Protein AF-A0A922S110-F1 (afdb_monomer_lite)

pLDDT: mean 75.82, std 12.53, range [42.66, 92.88]

Sequence (151 aa):
MQNLLYALIGLGLLTIVVAVFGCCGAYHESRCLLGTYSICLTIMFGVEIATAALCLVFKVELHCCGINGMNDYPGLTVPLSCCIPKHRNCPDKSASYTIGCKQVINDLVKEKFLMAIILIMSVPVSKVSTNCAGYPNHDLYKWIRKKKRYK

Secondary structure (DSSP, 8-state):
-HHHHHHHHHHHHHHHHHHHHHHHHHHTT-HHHHHHHHHHHHHHHHHHHHHHHHHHHHH---S--SSSSGGGSSSS---GGGB-TT-SS--SGGGB--S-HHHHHHHHHHTTHHHHHHHHHHS-GGGTSTTTSS--SHHHHHHHHHHTT--

Structure (mmCIF, N/CA/C/O backbone):
data_AF-A0A922S110-F1
#
_entry.id   AF-A0A922S110-F1
#
loop_
_atom_site.group_PDB
_atom_site.id
_atom_site.type_symbol
_atom_site.label_atom_id
_atom_site.label_alt_id
_atom_site.label_comp_id
_atom_site.label_asym_id
_atom_site.label_entity_id
_atom_site.label_seq_id
_atom_site.pdbx_PDB_ins_code
_atom_site.Cartn_x
_atom_site.Cartn_y
_atom_site.Cartn_z
_atom_site.occupancy
_atom_site.B_iso_or_equiv
_atom_site.auth_seq_id
_atom_site.auth_comp_id
_atom_site.auth_asym_id
_atom_site.auth_atom_id
_atom_site.pdbx_PDB_model_num
ATOM 1 N N . MET A 1 1 ? -14.392 0.985 -13.960 1.00 70.44 1 MET A N 1
ATOM 2 C CA . MET A 1 1 ? -14.617 2.307 -13.330 1.00 70.44 1 MET A CA 1
ATOM 3 C C . MET A 1 1 ? -15.679 2.256 -12.231 1.00 70.44 1 MET A C 1
ATOM 5 O O . MET A 1 1 ? -15.398 2.731 -11.143 1.00 70.44 1 MET A O 1
ATOM 9 N N . GLN A 1 2 ? -16.840 1.623 -12.445 1.00 86.38 2 GLN A N 1
ATOM 10 C CA . GLN A 1 2 ? -17.910 1.523 -11.432 1.00 86.38 2 GLN A CA 1
ATOM 11 C C . GLN A 1 2 ? -17.471 0.858 -10.107 1.00 86.38 2 GLN A C 1
ATOM 13 O O . GLN A 1 2 ? -17.705 1.420 -9.045 1.00 86.38 2 GLN A O 1
ATOM 18 N N . ASN A 1 3 ? -16.737 -0.261 -10.146 1.00 84.75 3 ASN A N 1
ATOM 19 C CA . ASN A 1 3 ? -16.249 -0.936 -8.925 1.00 84.75 3 ASN A CA 1
ATOM 20 C C . ASN A 1 3 ? -15.299 -0.059 -8.088 1.00 84.75 3 ASN A C 1
ATOM 22 O O . ASN A 1 3 ? -15.301 -0.132 -6.863 1.00 84.75 3 ASN A O 1
ATOM 26 N N . LEU A 1 4 ? -14.505 0.787 -8.754 1.00 80.25 4 LEU A N 1
ATOM 27 C CA . LEU A 1 4 ? -13.606 1.732 -8.088 1.00 80.25 4 LEU A CA 1
ATOM 28 C C . LEU A 1 4 ? -14.403 2.847 -7.400 1.00 80.25 4 LEU A C 1
ATOM 30 O O . LEU A 1 4 ? -14.084 3.224 -6.280 1.00 80.25 4 LEU A O 1
ATOM 34 N N . LEU A 1 5 ? -15.474 3.323 -8.043 1.00 84.69 5 LEU A N 1
ATOM 35 C CA . LEU A 1 5 ? -16.381 4.310 -7.463 1.00 84.69 5 LEU A CA 1
ATOM 36 C C . LEU A 1 5 ? -17.054 3.772 -6.188 1.00 84.69 5 LEU A C 1
ATOM 38 O O . LEU A 1 5 ? -17.063 4.462 -5.174 1.00 84.69 5 LEU A O 1
ATOM 42 N N . TYR A 1 6 ? -17.545 2.526 -6.199 1.00 89.00 6 TYR A N 1
ATOM 43 C CA . TYR A 1 6 ? -18.132 1.898 -5.007 1.00 89.00 6 TYR A CA 1
ATOM 44 C C . TYR A 1 6 ? -17.130 1.737 -3.859 1.00 89.00 6 TYR A C 1
ATOM 46 O O . TYR A 1 6 ? -17.482 1.991 -2.710 1.00 89.00 6 TYR A O 1
ATOM 54 N N . ALA A 1 7 ? -15.881 1.368 -4.157 1.00 85.00 7 ALA A N 1
ATOM 55 C CA . ALA A 1 7 ? -14.831 1.261 -3.145 1.00 85.00 7 ALA A CA 1
ATOM 56 C C . ALA A 1 7 ? -14.516 2.619 -2.491 1.00 85.00 7 ALA A C 1
ATOM 58 O O . ALA A 1 7 ? -14.395 2.698 -1.270 1.00 85.00 7 ALA A O 1
ATOM 59 N N . LEU A 1 8 ? -14.449 3.696 -3.283 1.00 84.06 8 LEU A N 1
ATOM 60 C CA . LEU A 1 8 ? -14.216 5.056 -2.783 1.00 84.06 8 LEU A CA 1
ATOM 61 C C . LEU A 1 8 ? -15.380 5.558 -1.916 1.00 84.06 8 LEU A C 1
ATOM 63 O O . LEU A 1 8 ? -15.152 6.143 -0.858 1.00 84.06 8 LEU A O 1
ATOM 67 N N . ILE A 1 9 ? -16.623 5.286 -2.327 1.00 92.00 9 ILE A N 1
ATOM 68 C CA . ILE A 1 9 ? -17.820 5.632 -1.548 1.00 92.00 9 ILE A CA 1
ATOM 69 C C . ILE A 1 9 ? -17.852 4.843 -0.230 1.00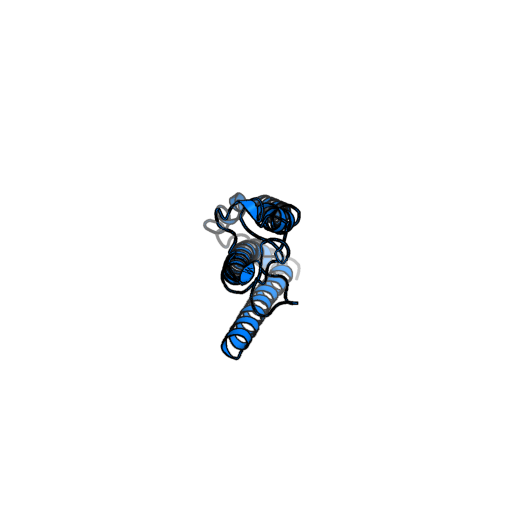 92.00 9 ILE A C 1
ATOM 71 O O . ILE A 1 9 ? -18.117 5.420 0.824 1.00 92.00 9 ILE A O 1
ATOM 75 N N . GLY A 1 10 ? -17.541 3.543 -0.266 1.00 89.06 10 GLY A N 1
ATOM 76 C CA . GLY A 1 10 ? -17.497 2.691 0.924 1.00 89.06 10 GLY A CA 1
ATOM 77 C C . GLY A 1 10 ? -16.435 3.130 1.935 1.00 89.06 10 GLY A C 1
ATOM 78 O O . GLY A 1 10 ? -16.730 3.231 3.125 1.00 89.06 10 GLY A O 1
ATOM 79 N N . LEU A 1 11 ? -15.227 3.460 1.464 1.00 88.50 11 LEU A N 1
ATOM 80 C CA . LEU A 1 11 ? -14.141 3.956 2.313 1.00 88.50 11 LEU A CA 1
ATOM 81 C C . LEU A 1 11 ? -14.506 5.299 2.968 1.00 88.50 11 LEU A C 1
ATOM 83 O O . LEU A 1 11 ? -14.284 5.479 4.163 1.00 88.50 11 LEU A O 1
ATOM 87 N N . GLY A 1 12 ? -15.125 6.214 2.214 1.00 88.62 12 GLY A N 1
ATOM 88 C CA . GLY A 1 12 ? -15.565 7.515 2.726 1.00 88.62 12 GLY A CA 1
ATOM 89 C C . GLY A 1 12 ? -16.703 7.426 3.747 1.00 88.62 12 GLY A C 1
ATOM 90 O O . GLY A 1 12 ? -16.690 8.123 4.758 1.00 88.62 12 GLY A O 1
ATOM 91 N N . LEU A 1 13 ? -17.682 6.543 3.538 1.00 91.75 13 LEU A N 1
ATOM 92 C CA . LEU A 1 13 ? -18.745 6.331 4.528 1.00 91.75 13 LEU A CA 1
ATOM 93 C C . LEU A 1 13 ? -18.189 5.744 5.828 1.00 91.75 13 LEU A C 1
ATOM 95 O O . LEU A 1 13 ? -18.580 6.169 6.913 1.00 91.75 13 LEU A O 1
ATOM 99 N N . LEU A 1 14 ? -17.240 4.815 5.728 1.00 85.75 14 LEU A N 1
ATOM 100 C CA . LEU A 1 14 ? -16.601 4.207 6.888 1.00 85.75 14 LEU A CA 1
ATOM 101 C C . LEU A 1 14 ? -15.819 5.236 7.721 1.00 85.75 14 LEU A C 1
ATOM 103 O O . LEU A 1 14 ? -15.929 5.229 8.947 1.00 85.75 14 LEU A O 1
ATOM 107 N N . THR A 1 15 ? -15.094 6.165 7.087 1.00 86.94 15 THR A N 1
ATOM 108 C CA . THR A 1 15 ? -14.374 7.231 7.809 1.00 86.94 15 THR A CA 1
ATOM 109 C C . THR A 1 15 ? -15.322 8.224 8.479 1.00 86.94 15 THR A C 1
ATOM 111 O O . THR A 1 15 ? -15.055 8.638 9.605 1.00 86.94 15 THR A O 1
ATOM 114 N N . ILE A 1 16 ? -16.464 8.546 7.859 1.00 89.94 16 ILE A N 1
ATOM 115 C CA . ILE A 1 16 ? -17.508 9.386 8.471 1.00 89.94 16 ILE A CA 1
ATOM 116 C C . ILE A 1 16 ? -18.098 8.704 9.710 1.00 89.94 16 ILE A C 1
ATOM 118 O O . ILE A 1 16 ? -18.234 9.339 10.754 1.00 89.94 16 ILE A O 1
ATOM 122 N N . VAL A 1 17 ? -18.409 7.407 9.629 1.00 86.12 17 VAL A N 1
ATOM 123 C CA . VAL A 1 17 ? -18.923 6.635 10.771 1.00 86.12 17 VAL A CA 1
ATOM 124 C C . VAL A 1 17 ? -17.916 6.653 11.924 1.00 86.12 17 VAL A C 1
ATOM 126 O O . VAL A 1 17 ? -18.275 6.997 13.050 1.00 86.12 17 VAL A O 1
ATOM 129 N N . VAL A 1 18 ? -16.640 6.370 11.643 1.00 84.50 18 VAL A N 1
ATOM 130 C CA . VAL A 1 18 ? -15.555 6.413 12.639 1.00 84.50 18 VAL A CA 1
ATOM 131 C C . VAL A 1 18 ? -15.387 7.820 13.234 1.00 84.50 18 VAL A C 1
ATOM 133 O O . VAL A 1 18 ? -15.178 7.950 14.440 1.00 84.50 18 VAL A O 1
ATOM 136 N N . ALA A 1 19 ? -15.549 8.877 12.433 1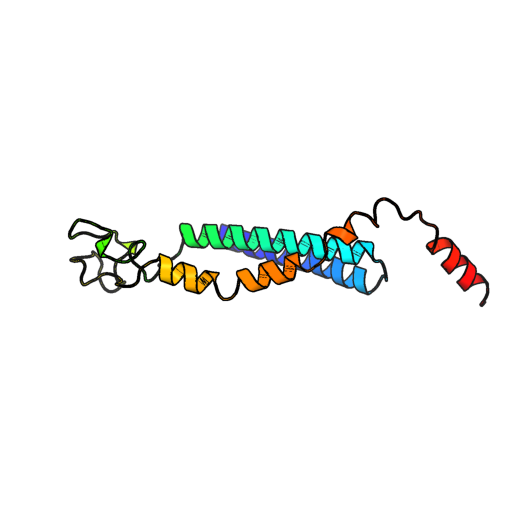.00 86.38 19 ALA A N 1
ATOM 137 C CA . ALA A 1 19 ? -15.480 10.263 12.892 1.00 86.38 19 ALA A CA 1
ATOM 138 C C . ALA A 1 19 ? -16.644 10.648 13.820 1.00 86.38 19 ALA A C 1
ATOM 140 O O . ALA A 1 19 ? -16.414 11.315 14.827 1.00 86.38 19 ALA A O 1
ATOM 141 N N . VAL A 1 20 ? -17.875 10.191 13.550 1.00 86.25 20 VAL A N 1
ATOM 142 C CA . VAL A 1 20 ? -19.029 10.417 14.443 1.00 86.25 20 VAL A CA 1
ATOM 143 C C . VAL A 1 20 ? -18.795 9.756 15.802 1.00 86.25 20 VAL A C 1
ATOM 145 O O . VAL A 1 20 ? -19.024 10.388 16.834 1.00 86.25 20 VAL A O 1
ATOM 148 N N . PHE A 1 21 ? -18.251 8.535 15.828 1.00 77.88 21 PHE A N 1
ATOM 149 C CA . PHE A 1 21 ? -17.846 7.885 17.079 1.00 77.88 21 PHE A CA 1
ATOM 150 C C . PHE A 1 21 ? -16.725 8.650 17.801 1.00 77.88 21 PHE A C 1
ATOM 152 O O . PHE A 1 21 ? -16.750 8.745 19.029 1.00 77.88 21 PHE A O 1
ATOM 159 N N . GLY A 1 22 ? -15.799 9.261 17.058 1.00 82.62 22 GLY A N 1
ATOM 160 C CA . GLY A 1 22 ? -14.787 10.172 17.599 1.00 82.62 22 GLY A CA 1
ATOM 161 C C . GLY A 1 22 ? -15.388 11.434 18.234 1.00 82.62 22 GLY A C 1
ATOM 162 O O . GLY A 1 22 ? -15.063 11.760 19.375 1.00 82.62 22 GLY A O 1
ATOM 163 N N . CYS A 1 23 ? -16.313 12.118 17.548 1.00 81.38 23 CYS A N 1
ATOM 164 C CA . CYS A 1 23 ? -16.990 13.316 18.060 1.00 81.38 23 CYS A CA 1
ATOM 165 C C . CYS A 1 23 ? -17.861 13.013 19.286 1.00 81.38 23 CYS A C 1
ATOM 167 O O . CYS A 1 23 ? -17.794 13.733 20.283 1.00 81.38 23 CYS A O 1
ATOM 169 N N . CYS A 1 24 ? -18.636 11.925 19.258 1.00 78.44 24 CYS A N 1
ATOM 170 C CA . CYS A 1 24 ? -19.407 11.477 20.416 1.00 78.44 24 CYS A CA 1
ATOM 171 C C . CYS A 1 24 ? -18.498 11.064 21.586 1.00 78.44 24 CYS A C 1
ATOM 173 O O . CYS A 1 24 ? -18.846 11.322 22.735 1.00 78.44 24 CYS A O 1
ATOM 175 N N . GLY A 1 25 ? -17.324 10.482 21.313 1.00 72.69 25 GLY A N 1
ATOM 176 C CA . GLY A 1 25 ? -16.322 10.124 22.323 1.00 72.69 25 GLY A CA 1
ATOM 177 C C . GLY A 1 25 ? -15.566 11.302 22.934 1.00 72.69 25 GLY A C 1
ATOM 178 O O . GLY A 1 25 ? -15.123 11.202 24.074 1.00 72.69 25 GLY A O 1
ATOM 179 N N . ALA A 1 26 ? -15.453 12.425 22.222 1.00 74.75 26 ALA A N 1
ATOM 180 C CA . ALA A 1 26 ? -14.943 13.677 22.779 1.00 74.75 26 ALA A CA 1
ATOM 181 C C . ALA A 1 26 ? -16.014 14.414 23.599 1.00 74.75 26 ALA A C 1
ATOM 183 O O . ALA A 1 26 ? -15.710 14.978 24.647 1.00 74.75 26 ALA A O 1
ATOM 184 N N . TYR A 1 27 ? -17.270 14.385 23.138 1.00 79.06 27 TYR A N 1
ATOM 185 C CA . TYR A 1 27 ? -18.398 14.999 23.842 1.00 79.06 27 TYR A CA 1
ATOM 186 C C . TYR A 1 27 ? -18.762 14.250 25.132 1.00 79.06 27 TYR A C 1
ATOM 188 O O . TYR A 1 27 ? -19.097 14.859 26.146 1.00 79.06 27 TYR A O 1
ATOM 196 N N . HIS A 1 28 ? -18.683 12.920 25.109 1.00 73.50 28 HIS A N 1
ATOM 197 C CA . HIS A 1 28 ? -18.901 12.071 26.268 1.00 73.50 28 HIS A CA 1
ATOM 198 C C . HIS A 1 28 ? -17.540 11.632 26.802 1.00 73.50 28 HIS A C 1
ATOM 200 O O . HIS A 1 28 ? -16.950 10.731 26.215 1.00 73.50 28 HIS A O 1
ATOM 206 N N . GLU A 1 29 ? -17.062 12.260 27.886 1.00 76.81 29 GLU A N 1
ATOM 207 C CA . GLU A 1 29 ? -15.748 12.102 28.551 1.00 76.81 29 GLU A CA 1
ATOM 208 C C . GLU A 1 29 ? -15.443 10.648 28.993 1.00 76.81 29 GLU A C 1
ATOM 210 O O . GLU A 1 29 ? -15.282 10.309 30.165 1.00 76.81 29 GLU A O 1
ATOM 215 N N . SER A 1 30 ? -15.398 9.737 28.027 1.00 66.00 30 SER A N 1
ATOM 216 C CA . SER A 1 30 ? -15.377 8.294 28.194 1.00 66.00 30 SER A CA 1
ATOM 217 C C . SER A 1 30 ? -14.095 7.752 27.590 1.00 66.00 30 SER A C 1
ATOM 219 O O . SER A 1 30 ? -13.908 7.653 26.378 1.00 66.00 30 SER A O 1
ATOM 221 N N . ARG A 1 31 ? -13.177 7.382 28.483 1.00 65.50 31 ARG A N 1
ATOM 222 C CA . ARG A 1 31 ? -11.815 6.968 28.126 1.00 65.50 31 ARG A CA 1
ATOM 223 C C . ARG A 1 31 ? -11.772 5.726 27.220 1.00 65.50 31 ARG A C 1
ATOM 225 O O . ARG A 1 31 ? -10.852 5.600 26.421 1.00 65.50 31 ARG A O 1
ATOM 232 N N . CYS A 1 32 ? -12.768 4.837 27.298 1.00 65.12 32 CYS A N 1
ATOM 233 C CA . CYS A 1 32 ? -12.850 3.639 26.449 1.00 65.12 32 CYS A CA 1
ATOM 234 C C . CYS A 1 32 ? -13.367 3.926 25.023 1.00 65.12 32 CYS A C 1
ATOM 236 O O . CYS A 1 32 ? -12.960 3.239 24.085 1.00 65.12 32 CYS A O 1
ATOM 238 N N . LEU A 1 33 ? -14.211 4.948 24.822 1.00 66.56 33 LEU A N 1
ATOM 239 C CA . LEU A 1 33 ? -14.722 5.302 23.488 1.00 66.56 33 LEU A CA 1
ATOM 240 C C . LEU A 1 33 ? -13.634 5.998 22.651 1.00 66.56 33 LEU A C 1
ATOM 242 O O . LEU A 1 33 ? -13.471 5.716 21.468 1.00 66.56 33 LEU A O 1
ATOM 246 N N . LEU A 1 34 ? -12.790 6.805 23.302 1.00 71.69 34 LEU A N 1
ATOM 247 C CA . LEU A 1 34 ? -11.594 7.385 22.685 1.00 71.69 34 LEU A CA 1
ATOM 248 C C . LEU A 1 34 ? -10.504 6.328 22.403 1.00 71.69 34 LEU A C 1
ATOM 250 O O . LEU A 1 34 ? -9.786 6.410 21.408 1.00 71.69 34 LEU A O 1
ATOM 254 N N . GLY A 1 35 ? -10.406 5.302 23.258 1.00 73.56 35 GLY A N 1
ATOM 255 C CA . GLY A 1 35 ? -9.484 4.179 23.075 1.00 73.56 35 GLY A CA 1
ATOM 256 C C . GLY A 1 35 ? -9.841 3.286 21.882 1.00 73.56 35 GLY A C 1
ATOM 257 O O . GLY A 1 35 ? -8.972 2.952 21.080 1.00 73.56 35 GLY A O 1
ATOM 258 N N . THR A 1 36 ? -11.122 2.942 21.723 1.00 73.81 36 THR A N 1
ATOM 259 C CA . THR A 1 36 ? -11.605 2.168 20.563 1.00 73.81 36 THR A CA 1
ATOM 260 C C . THR A 1 36 ? -11.467 2.947 19.252 1.00 73.81 36 THR A C 1
ATOM 262 O O . THR A 1 36 ? -11.045 2.364 18.257 1.00 73.81 36 THR A O 1
ATOM 265 N N . TYR A 1 37 ? -11.693 4.267 19.258 1.00 78.38 37 TYR A N 1
ATOM 266 C CA . TYR A 1 37 ? -11.420 5.147 18.113 1.00 78.38 37 TYR A CA 1
ATOM 267 C C . TYR A 1 37 ? -9.960 5.053 17.637 1.00 78.38 37 TYR A C 1
ATOM 269 O O . TYR A 1 37 ? -9.707 4.848 16.451 1.00 78.38 37 TYR A O 1
ATOM 277 N N . SER A 1 38 ? -8.997 5.106 18.565 1.00 77.31 38 SER A N 1
ATOM 278 C CA . SER A 1 38 ? -7.573 4.976 18.232 1.00 77.31 38 SER A CA 1
ATOM 279 C C . SER A 1 38 ? -7.223 3.622 17.604 1.00 77.31 38 SER A C 1
ATOM 281 O O . SER A 1 38 ? -6.363 3.572 16.731 1.00 77.31 38 SER A O 1
ATOM 283 N N . ILE A 1 39 ? -7.871 2.531 18.027 1.00 76.75 39 ILE A N 1
ATOM 284 C CA . ILE A 1 39 ? -7.641 1.187 17.470 1.00 76.75 39 ILE A CA 1
ATOM 285 C C . ILE A 1 39 ? -8.239 1.072 16.064 1.00 76.75 39 ILE A C 1
ATOM 287 O O . ILE A 1 39 ? -7.583 0.563 15.154 1.00 76.75 39 ILE A O 1
ATOM 291 N N . CYS A 1 40 ? -9.462 1.570 15.866 1.00 77.69 40 CYS A N 1
ATOM 292 C CA . CYS A 1 40 ? -10.127 1.561 14.564 1.00 77.69 40 CYS A CA 1
ATOM 293 C C . CYS A 1 40 ? -9.318 2.325 13.505 1.00 77.69 40 CYS A C 1
ATOM 295 O O . CYS A 1 40 ? -9.195 1.850 12.379 1.00 77.69 40 CYS A O 1
ATOM 297 N N . LEU A 1 41 ? -8.709 3.460 13.866 1.00 78.69 41 LEU A N 1
ATOM 298 C CA . LEU A 1 41 ? -7.847 4.224 12.958 1.00 78.69 41 LEU A CA 1
ATOM 299 C C . LEU A 1 41 ? -6.599 3.446 12.519 1.00 78.69 41 LEU A C 1
ATOM 301 O O . LEU A 1 41 ? -6.239 3.482 11.344 1.00 78.69 41 LEU A O 1
ATOM 305 N N . THR A 1 42 ? -5.970 2.696 13.425 1.00 78.31 42 THR A N 1
ATOM 306 C CA . THR A 1 42 ? -4.821 1.841 13.085 1.00 78.31 42 THR A CA 1
ATOM 307 C C . THR A 1 42 ? -5.203 0.747 12.088 1.00 78.31 42 THR A C 1
ATOM 309 O O . THR A 1 42 ? -4.457 0.472 11.149 1.00 78.31 42 THR A O 1
ATOM 312 N N . ILE A 1 43 ? -6.383 0.142 12.255 1.00 81.12 43 ILE A N 1
ATOM 313 C CA . ILE A 1 43 ? -6.899 -0.882 11.335 1.00 81.12 43 ILE A CA 1
ATOM 314 C C . ILE A 1 43 ? -7.194 -0.268 9.959 1.00 81.12 43 ILE A C 1
ATOM 316 O O . ILE A 1 43 ? -6.811 -0.840 8.939 1.00 81.12 43 ILE A O 1
ATOM 320 N N . MET A 1 44 ? -7.810 0.918 9.924 1.00 83.81 44 MET A N 1
ATOM 321 C CA . MET A 1 44 ? -8.092 1.651 8.684 1.00 83.81 44 MET A CA 1
ATOM 322 C C . MET A 1 44 ? -6.818 1.985 7.903 1.00 83.81 44 MET A C 1
ATOM 324 O O . MET A 1 44 ? -6.757 1.732 6.702 1.00 83.81 44 MET A O 1
ATOM 328 N N . PHE A 1 45 ? -5.770 2.455 8.582 1.00 82.19 45 PHE A N 1
ATOM 329 C CA . PHE A 1 45 ? -4.478 2.733 7.953 1.00 82.19 45 PHE A CA 1
ATOM 330 C C . PHE A 1 45 ? -3.840 1.471 7.346 1.00 82.19 45 PHE A C 1
ATOM 332 O O . PHE A 1 45 ? -3.261 1.513 6.262 1.00 82.19 45 PHE A O 1
ATOM 339 N N . GLY A 1 46 ? -4.001 0.313 7.997 1.00 83.25 46 GLY A N 1
ATOM 340 C CA . GLY A 1 46 ? -3.566 -0.972 7.445 1.00 83.25 46 GLY A CA 1
ATOM 341 C C . GLY A 1 46 ? -4.303 -1.353 6.154 1.00 83.25 46 GLY A C 1
ATOM 342 O O . GLY A 1 46 ? -3.675 -1.798 5.191 1.00 83.25 46 GLY A O 1
ATOM 343 N N . VAL A 1 47 ? -5.621 -1.133 6.105 1.00 85.56 47 VAL A N 1
ATOM 344 C CA . VAL A 1 47 ? -6.443 -1.372 4.904 1.00 85.56 47 VAL A CA 1
ATOM 345 C C . VAL A 1 47 ? -6.053 -0.422 3.767 1.00 85.56 47 VAL A C 1
ATOM 347 O O . VAL A 1 47 ? -5.966 -0.850 2.612 1.00 85.56 47 VAL A O 1
ATOM 350 N N . GLU A 1 48 ? -5.758 0.842 4.074 1.00 82.50 48 GLU A N 1
ATOM 351 C CA . GLU A 1 48 ? -5.258 1.817 3.098 1.00 82.50 48 GLU A CA 1
ATOM 352 C C . GLU A 1 48 ? -3.898 1.405 2.524 1.00 82.50 48 GLU A C 1
ATOM 354 O O . GLU A 1 48 ? -3.732 1.416 1.304 1.00 82.50 48 GLU A O 1
ATOM 359 N N . ILE A 1 49 ? -2.953 0.955 3.362 1.00 83.94 49 ILE A N 1
ATOM 360 C CA . ILE A 1 49 ? -1.645 0.456 2.905 1.00 83.94 49 ILE A CA 1
ATOM 361 C C . ILE A 1 49 ? -1.810 -0.772 2.008 1.00 83.94 49 ILE A C 1
ATOM 363 O O . ILE A 1 49 ? -1.186 -0.840 0.950 1.00 83.94 49 ILE A O 1
ATOM 367 N N . ALA A 1 50 ? -2.652 -1.733 2.394 1.00 85.56 50 ALA A N 1
ATOM 368 C CA . ALA A 1 50 ? -2.891 -2.931 1.591 1.00 85.56 50 ALA A CA 1
ATOM 369 C C . ALA A 1 50 ? -3.499 -2.581 0.224 1.00 85.56 50 ALA A C 1
ATOM 371 O O . ALA A 1 50 ? -3.065 -3.097 -0.808 1.00 85.56 50 ALA A O 1
ATOM 372 N N . THR A 1 51 ? -4.459 -1.654 0.205 1.00 84.56 51 THR A N 1
ATOM 373 C CA . THR A 1 51 ? -5.093 -1.166 -1.027 1.00 84.56 51 THR A CA 1
ATOM 374 C C . THR A 1 51 ? -4.096 -0.406 -1.902 1.00 84.56 51 THR A C 1
ATOM 376 O O . THR A 1 51 ? -4.062 -0.615 -3.115 1.00 84.56 51 THR A O 1
ATOM 379 N N . ALA A 1 52 ? -3.248 0.436 -1.307 1.00 83.12 52 ALA A N 1
ATOM 380 C CA . ALA A 1 52 ? -2.206 1.178 -2.008 1.00 83.12 52 ALA A CA 1
ATOM 381 C C . ALA A 1 52 ? -1.132 0.248 -2.590 1.00 83.12 52 ALA A C 1
ATOM 383 O O . ALA A 1 52 ? -0.767 0.404 -3.751 1.00 83.12 52 ALA A O 1
ATOM 384 N N . ALA A 1 53 ? -0.676 -0.754 -1.833 1.00 83.50 53 ALA A N 1
ATOM 385 C CA . ALA A 1 53 ? 0.281 -1.753 -2.300 1.00 83.50 53 ALA A CA 1
ATOM 386 C C . ALA A 1 53 ? -0.293 -2.587 -3.453 1.00 83.50 53 ALA A C 1
ATOM 388 O O . ALA A 1 53 ? 0.372 -2.780 -4.469 1.00 83.50 53 ALA A O 1
ATOM 389 N N . LEU A 1 54 ? -1.552 -3.023 -3.341 1.00 83.06 54 LEU A N 1
ATOM 390 C CA . LEU A 1 54 ? -2.238 -3.738 -4.414 1.00 83.06 54 LEU A CA 1
ATOM 391 C C . LEU A 1 54 ? -2.390 -2.850 -5.659 1.00 83.06 54 LEU A C 1
ATOM 393 O O . LEU A 1 54 ? -2.117 -3.283 -6.774 1.00 83.06 54 LEU A O 1
ATOM 397 N N . CYS A 1 55 ? -2.762 -1.582 -5.485 1.00 80.62 55 CYS A N 1
ATOM 398 C CA . CYS A 1 55 ? -2.824 -0.624 -6.585 1.00 80.62 55 CYS A CA 1
ATOM 399 C C . CYS A 1 55 ? -1.442 -0.412 -7.228 1.00 80.62 55 CYS A C 1
ATOM 401 O O . CYS A 1 55 ? -1.335 -0.368 -8.449 1.00 80.62 55 CYS A O 1
ATOM 403 N N . LEU A 1 56 ? -0.371 -0.369 -6.434 1.00 77.69 56 LEU A N 1
ATOM 404 C CA . LEU A 1 56 ? 0.997 -0.224 -6.928 1.00 77.69 56 LEU A CA 1
ATOM 405 C C . LEU A 1 56 ? 1.436 -1.426 -7.771 1.00 77.69 56 LEU A C 1
ATOM 407 O O . LEU A 1 56 ? 2.026 -1.242 -8.830 1.00 77.69 56 LEU A O 1
ATOM 411 N N . VAL A 1 57 ? 1.095 -2.645 -7.346 1.00 77.19 57 VAL A N 1
ATOM 412 C CA . VAL A 1 57 ? 1.428 -3.879 -8.078 1.00 77.19 57 VAL A CA 1
ATOM 413 C C . VAL A 1 57 ? 0.626 -4.014 -9.377 1.00 77.19 57 VAL A C 1
ATOM 415 O O . VAL A 1 57 ? 1.158 -4.490 -10.375 1.00 77.19 57 VAL A O 1
ATOM 418 N N . PHE A 1 58 ? -0.647 -3.606 -9.384 1.00 72.19 58 PHE A N 1
ATOM 419 C CA . PHE A 1 58 ? -1.557 -3.867 -10.508 1.00 72.19 58 PHE A CA 1
ATOM 420 C C . PHE A 1 58 ? -1.796 -2.675 -11.451 1.00 72.19 58 PHE A C 1
ATOM 422 O O . PHE A 1 58 ? -2.356 -2.876 -12.529 1.00 72.19 58 PHE A O 1
ATOM 429 N N . LYS A 1 59 ? -1.475 -1.435 -11.054 1.00 63.84 59 LYS A N 1
ATOM 430 C CA . LYS A 1 59 ? -2.040 -0.220 -11.678 1.00 63.84 59 LYS A CA 1
ATOM 431 C C . LYS A 1 59 ? -1.092 0.972 -11.812 1.00 63.84 59 LYS A C 1
ATOM 433 O O . LYS A 1 59 ? -1.576 2.085 -12.016 1.00 63.84 59 LYS A O 1
ATOM 438 N N . VAL A 1 60 ? 0.221 0.782 -11.734 1.00 66.25 60 VAL A N 1
ATOM 439 C CA . VAL A 1 60 ? 1.149 1.913 -11.838 1.00 66.25 60 VAL A CA 1
ATOM 440 C C . VAL A 1 60 ? 2.073 1.760 -13.042 1.00 66.25 60 VAL A C 1
ATOM 442 O O . VAL A 1 60 ? 2.870 0.831 -13.128 1.00 66.25 60 VAL A O 1
ATOM 445 N N . GLU A 1 61 ? 1.974 2.730 -13.952 1.00 69.75 61 GLU A N 1
ATOM 446 C CA . GLU A 1 61 ? 3.025 3.094 -14.906 1.00 69.75 61 GLU A CA 1
ATOM 447 C C . GLU A 1 61 ? 4.180 3.707 -14.103 1.00 69.75 61 GLU A C 1
ATOM 449 O O . GLU A 1 61 ? 4.331 4.930 -14.029 1.00 69.75 61 GLU A O 1
ATOM 454 N N . LEU A 1 62 ? 4.938 2.883 -13.368 1.00 77.50 62 LEU A N 1
ATOM 455 C CA . LEU A 1 62 ? 6.094 3.410 -12.655 1.00 77.50 62 LEU A CA 1
ATOM 456 C C . LEU A 1 62 ? 7.123 3.784 -13.714 1.00 77.50 62 LEU A C 1
ATOM 458 O O . LEU A 1 62 ? 7.499 2.961 -14.541 1.00 77.50 62 LEU A O 1
ATOM 462 N N . HIS A 1 63 ? 7.615 5.018 -13.651 1.00 87.19 63 HIS A N 1
ATOM 463 C CA . HIS A 1 63 ? 8.698 5.505 -14.502 1.00 87.19 63 HIS A CA 1
ATOM 464 C C . HIS A 1 63 ? 10.051 4.908 -14.067 1.00 87.19 63 HIS A C 1
ATOM 466 O O . HIS A 1 63 ? 10.998 5.623 -13.743 1.00 87.19 63 HIS A O 1
ATOM 472 N N . CYS A 1 64 ? 10.119 3.585 -13.987 1.00 89.81 64 CYS A N 1
ATOM 473 C CA . CYS A 1 64 ? 11.282 2.817 -13.589 1.00 89.81 64 CYS A CA 1
ATOM 474 C C . CYS A 1 64 ? 11.381 1.536 -14.416 1.00 89.81 64 CYS A C 1
ATOM 476 O O . CYS A 1 64 ? 10.419 1.090 -15.038 1.00 89.81 64 CYS A O 1
ATOM 478 N N . CYS A 1 65 ? 12.566 0.939 -14.429 1.00 89.88 65 CYS A N 1
ATOM 479 C CA . CYS A 1 65 ? 12.814 -0.313 -15.118 1.00 89.88 65 CYS A CA 1
ATOM 480 C C . CYS A 1 65 ? 13.723 -1.211 -14.293 1.00 89.88 65 CYS A C 1
ATOM 482 O O . CYS A 1 65 ? 14.782 -0.773 -13.848 1.00 89.88 65 CYS A O 1
ATOM 484 N N . GLY A 1 66 ? 13.331 -2.474 -14.122 1.00 89.25 66 GLY A N 1
ATOM 485 C CA . GLY A 1 66 ? 14.095 -3.433 -13.327 1.00 89.25 66 GLY A CA 1
ATOM 486 C C . GLY A 1 66 ? 14.153 -3.068 -11.841 1.00 89.25 66 GLY A C 1
ATOM 487 O O . GLY A 1 66 ? 13.572 -2.086 -11.379 1.00 89.25 66 GLY A O 1
ATOM 488 N N . ILE A 1 67 ? 14.854 -3.883 -11.061 1.00 90.69 67 ILE A N 1
ATOM 489 C CA . ILE A 1 67 ? 15.046 -3.659 -9.626 1.00 90.69 67 ILE A CA 1
ATOM 490 C C . ILE A 1 67 ? 16.046 -2.517 -9.433 1.00 90.69 67 ILE A C 1
ATOM 492 O O . ILE A 1 67 ? 15.742 -1.532 -8.758 1.00 90.69 67 ILE A O 1
ATOM 496 N N . ASN A 1 68 ? 17.216 -2.640 -10.055 1.00 92.88 68 ASN A N 1
ATOM 497 C CA . ASN A 1 68 ? 18.311 -1.678 -9.993 1.00 92.88 68 ASN A CA 1
ATOM 498 C C . ASN A 1 68 ? 18.446 -0.860 -11.288 1.00 92.88 68 ASN A C 1
ATOM 500 O O . ASN A 1 68 ? 19.086 0.187 -11.267 1.00 92.88 68 ASN A O 1
ATOM 504 N N . GLY A 1 69 ? 17.839 -1.303 -12.394 1.00 90.62 69 GLY A N 1
ATOM 505 C CA . GLY A 1 69 ? 17.824 -0.578 -13.666 1.00 90.62 69 GLY A CA 1
ATOM 506 C C . GLY A 1 69 ? 17.542 -1.486 -14.868 1.00 90.62 69 GLY A C 1
ATOM 507 O O . GLY A 1 69 ? 17.303 -2.685 -14.731 1.00 90.62 69 GLY A O 1
ATOM 508 N N . MET A 1 70 ? 17.655 -0.932 -16.079 1.00 87.56 70 MET A N 1
ATOM 509 C CA . MET A 1 70 ? 17.429 -1.656 -17.346 1.00 87.56 70 MET A CA 1
ATOM 510 C C . MET A 1 70 ? 18.364 -2.860 -17.582 1.00 87.56 70 MET A C 1
ATOM 512 O O . MET A 1 70 ? 18.052 -3.749 -18.376 1.00 87.56 70 MET A O 1
ATOM 516 N N . ASN A 1 71 ? 19.520 -2.891 -16.913 1.00 89.69 71 ASN A N 1
ATOM 517 C CA . ASN A 1 71 ? 20.525 -3.946 -17.068 1.00 89.69 71 ASN A CA 1
ATOM 518 C C . ASN A 1 71 ? 20.133 -5.259 -16.381 1.00 89.69 71 ASN A C 1
ATOM 520 O O . ASN A 1 71 ? 20.742 -6.284 -16.669 1.00 89.69 71 ASN A O 1
ATOM 524 N N . ASP A 1 72 ? 19.098 -5.248 -15.536 1.00 91.94 72 ASP A N 1
ATOM 525 C CA . ASP A 1 72 ? 18.570 -6.464 -14.912 1.00 91.94 72 ASP A CA 1
ATOM 526 C C . ASP A 1 72 ? 17.937 -7.420 -15.948 1.00 91.94 72 ASP A C 1
ATOM 528 O O . ASP A 1 72 ? 17.792 -8.613 -15.685 1.00 91.94 72 ASP A O 1
ATOM 532 N N . TYR A 1 73 ? 17.592 -6.920 -17.144 1.00 88.44 73 TYR A N 1
ATOM 533 C CA . TYR A 1 73 ? 17.162 -7.742 -18.275 1.00 88.44 73 TYR A CA 1
ATOM 534 C C . TYR A 1 73 ? 18.373 -8.107 -19.154 1.00 88.44 73 TYR A C 1
ATOM 536 O O . TYR A 1 73 ? 18.974 -7.214 -19.759 1.00 88.44 73 TYR A O 1
ATOM 544 N N . PRO A 1 74 ? 18.740 -9.396 -19.290 1.00 85.69 74 PRO A N 1
ATOM 545 C CA . PRO A 1 74 ? 19.961 -9.804 -19.994 1.00 85.69 74 PRO A CA 1
ATOM 546 C C . PRO A 1 74 ? 19.903 -9.623 -21.524 1.00 85.69 74 PRO A C 1
ATOM 548 O O . PRO A 1 74 ? 20.946 -9.555 -22.165 1.00 85.69 74 PRO A O 1
ATOM 551 N N . GLY A 1 75 ? 18.709 -9.523 -22.123 1.00 84.69 75 GLY A N 1
ATOM 552 C CA . GLY A 1 75 ? 18.518 -9.313 -23.569 1.00 84.69 75 GLY A CA 1
ATOM 553 C C . GLY A 1 75 ? 18.419 -7.838 -23.971 1.00 84.69 75 GLY A C 1
ATOM 554 O O . GLY A 1 75 ? 18.414 -6.975 -23.104 1.00 84.69 75 GLY A O 1
ATOM 555 N N . LEU A 1 76 ? 18.302 -7.537 -25.273 1.00 79.25 76 LEU A N 1
ATOM 556 C CA . LEU A 1 76 ? 18.040 -6.171 -25.780 1.00 79.25 76 LEU A CA 1
ATOM 557 C C . LEU A 1 76 ? 16.578 -5.728 -25.584 1.00 79.25 76 LEU A C 1
ATOM 559 O O . LEU A 1 76 ? 16.286 -4.535 -25.602 1.00 79.25 76 LEU A O 1
ATOM 563 N N . THR A 1 77 ? 15.671 -6.681 -25.374 1.00 81.44 77 THR A N 1
ATOM 564 C CA . THR A 1 77 ? 14.232 -6.449 -25.234 1.00 81.44 77 THR A CA 1
ATOM 565 C C . THR A 1 77 ? 13.827 -6.353 -23.765 1.00 81.44 77 THR A C 1
ATOM 567 O O . THR A 1 77 ? 14.101 -7.264 -22.982 1.00 81.44 77 THR A O 1
ATOM 570 N N . VAL A 1 78 ? 13.126 -5.280 -23.408 1.00 85.75 78 VAL A N 1
ATOM 571 C CA . VAL A 1 78 ? 12.553 -5.032 -22.075 1.00 85.75 78 VAL A CA 1
ATOM 572 C C . VAL A 1 78 ? 11.018 -5.077 -22.142 1.00 85.75 78 VAL A C 1
ATOM 574 O O . VAL A 1 78 ? 10.456 -4.846 -23.216 1.00 85.75 78 VAL A O 1
ATOM 577 N N . PRO A 1 79 ? 10.308 -5.390 -21.041 1.00 85.62 79 PRO A N 1
ATOM 578 C CA . PRO A 1 79 ? 8.843 -5.390 -21.034 1.00 85.62 79 PRO A CA 1
ATOM 579 C C . PRO A 1 79 ? 8.269 -3.997 -21.337 1.00 85.62 79 PRO A C 1
ATOM 581 O O . PRO A 1 79 ? 8.889 -2.985 -21.014 1.00 85.62 79 PRO A O 1
ATOM 584 N N . LEU A 1 80 ? 7.059 -3.930 -21.910 1.00 83.81 80 LEU A N 1
ATOM 585 C CA . LEU A 1 80 ? 6.424 -2.656 -22.295 1.00 83.81 80 LEU A CA 1
ATOM 586 C C . LEU A 1 80 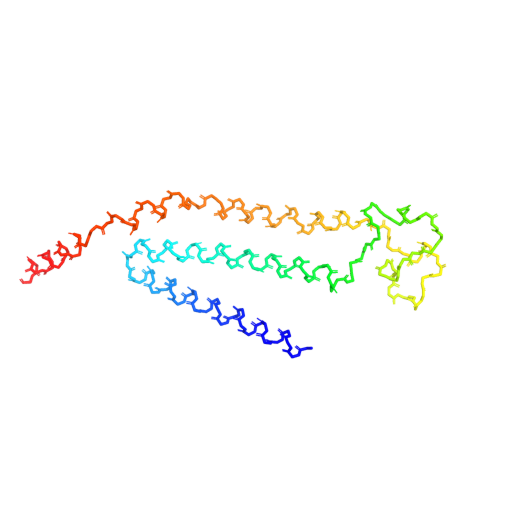? 6.265 -1.672 -21.124 1.00 83.81 80 LEU A C 1
ATOM 588 O O . LEU A 1 80 ? 6.360 -0.472 -21.344 1.00 83.81 80 LEU A O 1
ATOM 592 N N . SER A 1 81 ? 6.097 -2.159 -19.892 1.00 81.88 81 SER A N 1
ATOM 593 C CA . SER A 1 81 ? 6.013 -1.324 -18.683 1.00 81.88 81 SER A CA 1
ATOM 594 C C . SER A 1 81 ? 7.312 -0.576 -18.345 1.00 81.88 81 SER A C 1
ATOM 596 O O . SER A 1 81 ? 7.305 0.330 -17.526 1.00 81.88 81 SER A O 1
ATOM 598 N N . CYS A 1 82 ? 8.438 -0.960 -18.952 1.00 87.62 82 CYS A N 1
ATOM 599 C CA . CYS A 1 82 ? 9.728 -0.278 -18.837 1.00 87.62 82 CYS A CA 1
ATOM 600 C C . CYS A 1 82 ? 9.925 0.766 -19.962 1.00 87.62 82 CYS A C 1
ATOM 602 O O . CYS A 1 82 ? 10.912 1.508 -19.963 1.00 87.62 82 CYS A O 1
ATOM 604 N N . CYS A 1 83 ? 8.990 0.844 -20.915 1.00 88.44 83 CYS A N 1
ATOM 605 C CA . CYS A 1 83 ? 9.078 1.708 -22.082 1.00 88.44 83 CYS A CA 1
ATOM 606 C C . CYS A 1 83 ? 8.556 3.119 -21.816 1.00 88.44 83 CYS A C 1
ATOM 608 O O . CYS A 1 83 ? 7.519 3.307 -21.188 1.00 88.44 83 CYS A O 1
ATOM 610 N N . ILE A 1 84 ? 9.233 4.126 -22.367 1.00 85.00 84 ILE A N 1
ATOM 611 C CA . ILE A 1 84 ? 8.766 5.512 -22.294 1.00 85.00 84 ILE A CA 1
ATOM 612 C C . ILE A 1 84 ? 7.518 5.655 -23.194 1.00 85.00 84 ILE A C 1
ATOM 614 O O . ILE A 1 84 ? 7.557 5.214 -24.347 1.00 85.00 84 ILE A O 1
ATOM 618 N N . PRO A 1 85 ? 6.440 6.344 -22.760 1.00 74.75 85 PRO A N 1
ATOM 619 C CA . PRO A 1 85 ? 5.152 6.437 -23.473 1.00 74.75 85 PRO A CA 1
ATOM 620 C C . PRO A 1 85 ? 5.200 7.093 -24.868 1.00 74.75 85 PRO A C 1
ATOM 622 O O . PRO A 1 85 ? 4.172 7.243 -25.525 1.00 74.75 85 PRO A O 1
ATOM 625 N N . LYS A 1 86 ? 6.385 7.485 -25.353 1.00 66.94 86 LYS A N 1
ATOM 626 C CA . LYS A 1 86 ? 6.606 7.991 -26.713 1.00 66.94 86 LYS A CA 1
ATOM 627 C C . LYS A 1 86 ? 6.682 6.892 -27.780 1.00 66.94 86 LYS A C 1
ATOM 629 O O . LYS A 1 86 ? 6.609 7.225 -28.961 1.00 66.94 86 LYS A O 1
ATOM 634 N N . HIS A 1 87 ? 6.795 5.615 -27.408 1.00 66.00 87 HIS A N 1
ATOM 635 C CA . HIS A 1 87 ? 6.921 4.515 -28.368 1.00 66.00 87 HIS A CA 1
ATOM 636 C C . HIS A 1 87 ? 5.860 3.424 -28.160 1.00 66.00 87 HIS A C 1
ATOM 638 O O . HIS A 1 87 ? 5.593 3.003 -27.041 1.00 66.00 87 HIS A O 1
ATOM 644 N N . ARG A 1 88 ? 5.256 2.950 -29.263 1.00 70.88 88 ARG A N 1
ATOM 645 C CA . ARG A 1 88 ? 4.227 1.886 -29.261 1.00 70.88 88 ARG A CA 1
ATOM 646 C C . ARG A 1 88 ? 4.806 0.502 -28.933 1.00 70.88 88 ARG A C 1
ATOM 648 O O . ARG A 1 88 ? 4.108 -0.335 -28.381 1.00 70.88 88 ARG A O 1
ATOM 655 N N . ASN A 1 89 ? 6.077 0.306 -29.279 1.00 77.12 89 ASN A N 1
ATOM 656 C CA . ASN A 1 89 ? 6.915 -0.849 -28.975 1.00 77.12 89 ASN A CA 1
ATOM 657 C C . ASN A 1 89 ? 8.238 -0.315 -28.432 1.00 77.12 89 ASN A C 1
ATOM 659 O O . ASN A 1 89 ? 8.656 0.756 -28.863 1.00 77.12 89 ASN A O 1
ATOM 663 N N . CYS A 1 90 ? 8.915 -1.052 -27.556 1.00 83.50 90 CYS A N 1
ATOM 664 C CA . CYS A 1 90 ? 10.255 -0.676 -27.116 1.00 83.50 90 CYS A CA 1
ATOM 665 C C . CYS A 1 90 ? 11.293 -1.203 -28.117 1.00 83.50 90 CYS A C 1
ATOM 667 O O . CYS A 1 90 ? 11.498 -2.417 -28.146 1.00 83.50 90 CYS A O 1
ATOM 669 N N . PRO A 1 91 ? 11.894 -0.346 -28.973 1.00 74.00 91 PRO A N 1
ATOM 670 C CA . PRO A 1 91 ? 12.831 -0.804 -29.996 1.00 74.00 91 PRO A CA 1
ATOM 671 C C . PRO A 1 91 ? 14.134 -1.308 -29.370 1.00 74.00 91 PRO A C 1
ATOM 673 O O . PRO A 1 91 ? 14.639 -2.342 -29.783 1.00 74.00 91 PRO A O 1
ATOM 676 N N . ASP A 1 92 ? 14.616 -0.615 -28.334 1.00 81.12 92 ASP A N 1
ATOM 677 C CA . ASP A 1 92 ? 15.901 -0.850 -27.682 1.00 81.12 92 ASP A CA 1
ATOM 678 C C . ASP A 1 92 ? 15.862 -0.366 -26.223 1.00 81.12 92 ASP A C 1
ATOM 680 O O . ASP A 1 92 ? 15.011 0.443 -25.837 1.00 81.12 92 ASP A O 1
ATOM 684 N N . LYS A 1 93 ? 16.850 -0.778 -25.418 1.00 83.69 93 LYS A N 1
ATOM 685 C CA . LYS A 1 93 ? 17.051 -0.297 -24.035 1.00 83.69 93 LYS A CA 1
ATOM 686 C C . LYS A 1 93 ? 17.226 1.223 -23.905 1.00 83.69 93 LYS A C 1
ATOM 688 O O . LYS A 1 93 ? 17.038 1.773 -22.829 1.00 83.69 93 LYS A O 1
ATOM 693 N N . SER A 1 94 ? 17.577 1.922 -24.982 1.00 81.50 94 SER A N 1
ATOM 694 C CA . SER A 1 94 ? 17.695 3.387 -25.002 1.00 81.50 94 SER A CA 1
ATOM 695 C C . SER A 1 94 ? 16.345 4.104 -24.882 1.00 81.50 94 SER A C 1
ATOM 697 O O . SER A 1 94 ? 16.300 5.248 -24.435 1.00 81.50 94 SER A O 1
ATOM 699 N N . ALA A 1 95 ? 15.242 3.436 -25.236 1.00 85.25 95 ALA A N 1
ATOM 700 C CA . ALA A 1 95 ? 13.879 3.953 -25.115 1.00 85.25 95 ALA A CA 1
ATOM 701 C C . ALA A 1 95 ? 13.208 3.574 -23.777 1.00 85.25 95 ALA A C 1
ATOM 703 O O . ALA A 1 95 ? 11.980 3.637 -23.657 1.00 85.25 95 ALA A O 1
ATOM 704 N N . SER A 1 96 ? 14.000 3.162 -22.782 1.00 88.31 96 SER A N 1
ATOM 705 C CA . SER A 1 96 ? 13.520 2.628 -21.511 1.00 88.31 96 SER A CA 1
ATOM 706 C C . SER A 1 96 ? 13.859 3.527 -20.320 1.00 88.31 96 SER A C 1
ATOM 708 O O . SER A 1 96 ? 14.777 4.347 -20.375 1.00 88.31 96 SER A O 1
ATOM 710 N N . TYR A 1 97 ? 13.141 3.365 -19.207 1.00 89.06 97 TYR A N 1
ATOM 711 C CA . TYR A 1 97 ? 13.485 4.066 -17.967 1.00 89.06 97 TYR A CA 1
ATOM 712 C C . TYR A 1 97 ? 14.850 3.596 -17.440 1.00 89.06 97 TYR A C 1
ATOM 714 O O . TYR A 1 97 ? 15.128 2.400 -17.366 1.00 89.06 97 TYR A O 1
ATOM 722 N N . THR A 1 98 ? 15.719 4.540 -17.076 1.00 88.88 98 THR A N 1
ATOM 723 C CA . THR A 1 98 ? 17.065 4.265 -16.537 1.00 88.88 98 THR A CA 1
ATOM 724 C C . THR A 1 98 ? 17.060 4.059 -15.023 1.00 88.88 98 THR A C 1
ATOM 726 O O . THR A 1 98 ? 17.960 3.422 -14.482 1.00 88.88 98 THR A O 1
ATOM 729 N N . ILE A 1 99 ? 16.043 4.592 -14.342 1.00 90.31 99 ILE A N 1
ATOM 730 C CA . ILE A 1 99 ? 15.878 4.539 -12.889 1.00 90.31 99 ILE A CA 1
ATOM 731 C C . ILE A 1 99 ? 15.376 3.146 -12.485 1.00 90.31 99 ILE A C 1
ATOM 733 O O . ILE A 1 99 ? 14.403 2.648 -13.049 1.00 90.31 99 ILE A O 1
ATOM 737 N N . GLY A 1 100 ? 16.010 2.528 -11.487 1.00 91.44 100 GLY A N 1
ATOM 738 C CA . GLY A 1 100 ? 15.558 1.259 -10.913 1.00 91.44 100 GLY A CA 1
ATOM 739 C C . GLY A 1 100 ? 14.321 1.420 -10.026 1.00 91.44 100 GLY A C 1
ATOM 740 O O . GLY A 1 100 ? 14.208 2.377 -9.255 1.00 91.44 100 GLY A O 1
ATOM 741 N N . CYS A 1 101 ? 13.398 0.459 -10.074 1.00 89.94 101 CYS A N 1
ATOM 742 C CA . CYS A 1 101 ? 12.163 0.518 -9.291 1.00 89.94 101 CYS A CA 1
ATOM 743 C C . CYS A 1 101 ? 12.411 0.455 -7.783 1.00 89.94 101 CYS A C 1
ATOM 745 O O . CYS A 1 101 ? 11.645 1.036 -7.021 1.00 89.94 101 CYS A O 1
ATOM 747 N N . LYS A 1 102 ? 13.510 -0.163 -7.332 1.00 90.81 102 LYS A N 1
ATOM 748 C CA . LYS A 1 102 ? 13.903 -0.149 -5.917 1.00 90.81 102 LYS A CA 1
ATOM 749 C C . LYS A 1 102 ? 14.117 1.273 -5.399 1.00 90.81 102 LYS A C 1
ATOM 751 O O . LYS A 1 102 ? 13.775 1.551 -4.255 1.00 90.81 102 LYS A O 1
ATOM 756 N N . GLN A 1 103 ? 14.672 2.164 -6.220 1.00 89.81 103 GLN A N 1
ATOM 757 C CA . GLN A 1 103 ? 14.898 3.554 -5.833 1.00 89.81 103 GLN A CA 1
ATOM 758 C C . GLN A 1 103 ? 13.571 4.305 -5.725 1.00 89.81 103 GLN A C 1
ATOM 760 O O . GLN A 1 103 ? 13.283 4.859 -4.672 1.00 89.81 103 GLN A O 1
ATOM 765 N N . VAL A 1 104 ? 12.711 4.201 -6.743 1.00 86.44 104 VAL A N 1
ATOM 766 C CA . VAL A 1 104 ? 11.385 4.841 -6.739 1.00 86.44 104 VAL A CA 1
ATOM 767 C C . VAL A 1 104 ? 10.518 4.334 -5.586 1.00 86.44 104 VAL A C 1
ATOM 769 O O . VAL A 1 104 ? 9.935 5.130 -4.860 1.00 86.44 104 VAL A O 1
ATOM 772 N N . ILE A 1 105 ? 10.456 3.019 -5.367 1.00 85.81 105 ILE A N 1
ATOM 773 C CA . ILE A 1 105 ? 9.677 2.430 -4.271 1.00 85.81 105 ILE A CA 1
ATOM 774 C C . ILE A 1 105 ? 10.226 2.889 -2.922 1.00 85.81 105 ILE A C 1
ATOM 776 O O . ILE A 1 105 ? 9.449 3.264 -2.050 1.00 85.81 105 ILE A O 1
ATOM 780 N N . ASN A 1 106 ? 11.548 2.905 -2.741 1.00 84.69 106 ASN A N 1
ATOM 781 C CA . ASN A 1 106 ? 12.129 3.392 -1.497 1.00 84.69 106 ASN A CA 1
ATOM 782 C C . ASN A 1 106 ? 11.842 4.878 -1.289 1.00 84.69 106 ASN A C 1
ATOM 784 O O . ASN A 1 106 ? 11.475 5.247 -0.184 1.00 84.69 106 ASN A O 1
ATOM 788 N N . ASP A 1 107 ? 11.921 5.719 -2.312 1.00 83.62 107 ASP A N 1
ATOM 789 C CA . ASP A 1 107 ? 11.619 7.147 -2.177 1.00 83.62 107 ASP A CA 1
ATOM 790 C C . ASP A 1 107 ? 10.129 7.389 -1.863 1.00 83.62 107 ASP A C 1
ATOM 792 O O . ASP A 1 107 ? 9.792 8.268 -1.069 1.00 83.62 107 ASP A O 1
ATOM 796 N N . LEU A 1 108 ? 9.233 6.548 -2.393 1.00 76.75 108 LEU A N 1
ATOM 797 C CA . LEU A 1 108 ? 7.804 6.555 -2.055 1.00 76.75 108 LEU A CA 1
ATOM 798 C C . LEU A 1 108 ? 7.528 6.052 -0.626 1.00 76.75 108 LEU A C 1
ATOM 800 O O . LEU A 1 108 ? 6.635 6.562 0.053 1.00 76.75 108 LEU A O 1
ATOM 804 N N . VAL A 1 109 ? 8.277 5.053 -0.155 1.00 78.56 109 VAL A N 1
ATOM 805 C CA . VAL A 1 109 ? 8.042 4.389 1.139 1.00 78.56 109 VAL A CA 1
ATOM 806 C C . VAL A 1 109 ? 8.732 5.114 2.305 1.00 78.56 109 VAL A C 1
ATOM 808 O O . VAL A 1 109 ? 8.175 5.199 3.402 1.00 78.56 109 VAL A O 1
ATOM 811 N N . LYS A 1 110 ? 9.939 5.646 2.102 1.00 73.75 110 LYS A N 1
ATOM 812 C CA . LYS A 1 110 ? 10.886 5.971 3.181 1.00 73.75 110 LYS A CA 1
ATOM 813 C C . LYS A 1 110 ? 10.548 7.249 3.952 1.00 73.75 110 LYS A C 1
ATOM 815 O O . LYS A 1 110 ? 10.742 7.274 5.161 1.00 73.75 110 LYS A O 1
ATOM 820 N N . GLU A 1 111 ? 9.962 8.263 3.314 1.00 64.00 111 GLU A N 1
ATOM 821 C CA . GLU A 1 111 ? 9.795 9.588 3.945 1.00 64.00 111 GLU A CA 1
ATOM 822 C C . GLU A 1 111 ? 8.402 9.864 4.540 1.00 64.00 111 GLU A C 1
ATOM 824 O O . GLU A 1 111 ? 8.190 10.894 5.187 1.00 64.00 111 GLU A O 1
ATOM 829 N N . LYS A 1 112 ? 7.420 8.975 4.331 1.00 62.25 112 LYS A N 1
ATOM 830 C CA . LYS A 1 112 ? 6.033 9.200 4.794 1.00 62.25 112 LYS A CA 1
ATOM 831 C C . LYS A 1 112 ? 5.445 8.042 5.589 1.00 62.25 112 LYS A C 1
ATOM 833 O O . LYS A 1 112 ? 4.783 8.282 6.596 1.00 62.25 112 LYS A O 1
ATOM 838 N N . PHE A 1 113 ? 5.733 6.799 5.209 1.00 75.69 113 PHE A N 1
ATOM 839 C CA . PHE A 1 113 ? 5.106 5.636 5.843 1.00 75.69 113 PHE A CA 1
ATOM 840 C C . PHE A 1 113 ? 5.799 5.205 7.139 1.00 75.69 113 PHE A C 1
ATOM 842 O O . PHE A 1 113 ? 5.120 4.901 8.115 1.00 75.69 113 PHE A O 1
ATOM 849 N N . LEU A 1 114 ? 7.134 5.242 7.192 1.00 72.50 114 L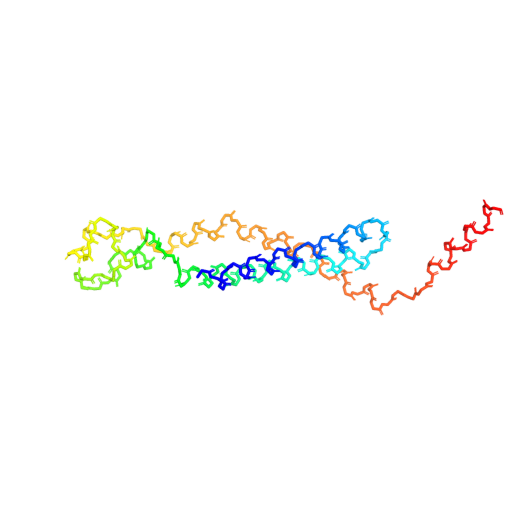EU A N 1
ATOM 850 C CA . LEU A 1 114 ? 7.897 4.864 8.391 1.00 72.50 114 LEU A CA 1
ATOM 851 C C . LEU A 1 114 ? 7.587 5.778 9.586 1.00 72.50 114 LEU A C 1
ATOM 853 O O . LEU A 1 114 ? 7.332 5.293 10.686 1.00 72.50 114 LEU A O 1
ATOM 857 N N . MET A 1 115 ? 7.514 7.091 9.351 1.00 70.12 115 MET A N 1
ATOM 858 C CA . MET A 1 115 ? 7.147 8.067 10.382 1.00 70.12 115 MET A CA 1
ATOM 859 C C . MET A 1 115 ? 5.700 7.890 10.855 1.00 70.12 115 MET A C 1
ATOM 861 O O . MET A 1 115 ? 5.441 7.954 12.054 1.00 70.12 115 MET A O 1
ATOM 865 N N . ALA A 1 116 ? 4.764 7.610 9.942 1.00 73.25 116 ALA A N 1
ATOM 866 C CA . ALA A 1 116 ? 3.369 7.351 10.294 1.00 73.25 116 ALA A CA 1
ATOM 867 C C . ALA A 1 116 ? 3.215 6.080 11.148 1.00 73.25 116 ALA A C 1
ATOM 869 O O . ALA A 1 116 ? 2.536 6.113 12.171 1.00 73.25 116 ALA A O 1
ATOM 870 N N . ILE A 1 117 ? 3.900 4.985 10.795 1.00 74.19 117 ILE A N 1
ATOM 871 C CA . ILE A 1 117 ? 3.865 3.728 11.559 1.00 74.19 117 ILE A CA 1
ATOM 872 C C . ILE A 1 117 ? 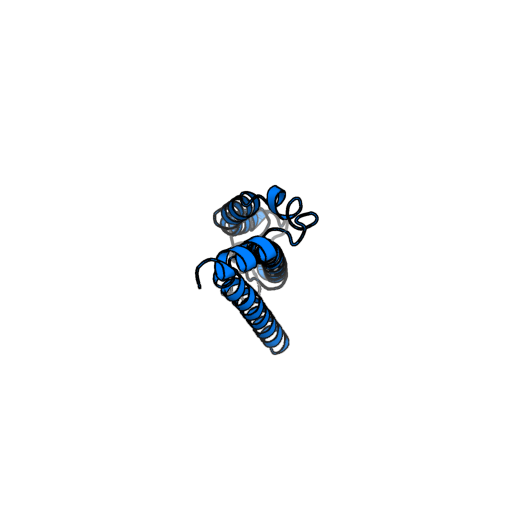4.456 3.921 12.960 1.00 74.19 117 ILE A C 1
ATOM 874 O O . ILE A 1 117 ? 3.858 3.475 13.935 1.00 74.19 117 ILE A O 1
ATOM 878 N N . ILE A 1 118 ? 5.589 4.618 13.089 1.00 75.44 118 ILE A N 1
ATOM 879 C CA . ILE A 1 118 ? 6.209 4.898 14.395 1.00 75.44 118 ILE A CA 1
ATOM 880 C C . ILE A 1 118 ? 5.277 5.746 15.272 1.00 75.44 118 ILE A C 1
ATOM 882 O O . ILE A 1 118 ? 5.109 5.440 16.451 1.00 75.44 118 ILE A O 1
ATOM 886 N N . LEU A 1 119 ? 4.618 6.765 14.707 1.00 69.38 119 LEU A N 1
ATOM 887 C CA . LEU A 1 119 ? 3.648 7.590 15.433 1.00 69.38 119 LEU A CA 1
ATOM 888 C C . LEU A 1 119 ? 2.428 6.778 15.886 1.00 69.38 119 LEU A C 1
ATOM 890 O O . LEU A 1 119 ? 2.032 6.882 17.045 1.00 69.38 119 LEU A O 1
ATOM 894 N N . ILE A 1 120 ? 1.885 5.918 15.024 1.00 73.62 120 ILE A N 1
ATOM 895 C CA . ILE A 1 120 ? 0.747 5.044 15.346 1.00 73.62 120 ILE A CA 1
ATOM 896 C C . ILE A 1 120 ? 1.122 4.016 16.430 1.00 73.62 120 ILE A C 1
ATOM 898 O O . ILE A 1 120 ? 0.347 3.791 17.356 1.00 73.62 120 ILE A O 1
ATOM 902 N N . MET A 1 121 ? 2.328 3.441 16.370 1.00 69.69 121 MET A N 1
ATOM 903 C CA . MET A 1 121 ? 2.842 2.471 17.350 1.00 69.69 121 MET A CA 1
ATOM 904 C C . MET A 1 121 ? 3.257 3.108 18.684 1.00 69.69 121 MET A C 1
ATOM 906 O O . MET A 1 121 ? 3.271 2.432 19.712 1.00 69.69 121 MET A O 1
ATOM 910 N N . SER A 1 122 ? 3.590 4.402 18.680 1.00 69.50 122 SER A N 1
ATOM 911 C CA . SER A 1 122 ? 3.884 5.164 19.898 1.00 69.50 122 SER A CA 1
ATOM 912 C C . SER A 1 122 ? 2.635 5.435 20.741 1.00 69.50 122 SER A C 1
ATOM 914 O O . SER A 1 122 ? 2.755 5.677 21.945 1.00 69.50 122 SER A O 1
ATOM 916 N N . VAL A 1 123 ? 1.435 5.346 20.145 1.00 72.62 123 VAL A N 1
ATOM 917 C CA . VAL A 1 123 ? 0.182 5.371 20.901 1.00 72.62 123 VAL A CA 1
ATOM 918 C C . VAL A 1 123 ? 0.111 4.060 21.680 1.00 72.62 123 VAL A C 1
ATOM 920 O O . VAL A 1 123 ? 0.065 2.993 21.068 1.00 72.62 123 VAL A O 1
ATOM 923 N N . PRO A 1 124 ? 0.125 4.080 23.023 1.00 58.62 124 PRO A N 1
ATOM 924 C CA . PRO A 1 124 ? 0.204 2.858 23.802 1.00 58.62 124 PRO A CA 1
ATOM 925 C C . PRO A 1 124 ? -1.113 2.079 23.693 1.00 58.62 124 PRO A C 1
ATOM 927 O O . PRO A 1 124 ? -1.989 2.194 24.552 1.00 58.62 124 PRO A O 1
ATOM 930 N N . VAL A 1 125 ? -1.220 1.206 22.685 1.00 59.22 125 VAL A N 1
ATOM 931 C CA . VAL A 1 125 ? -2.219 0.121 22.608 1.00 59.22 125 VAL A CA 1
ATOM 932 C C . VAL A 1 125 ? -2.214 -0.670 23.929 1.00 59.22 125 VAL A C 1
ATOM 934 O O . VAL A 1 125 ? -3.246 -1.115 24.430 1.00 59.22 125 VAL A O 1
ATOM 937 N N . SER A 1 126 ? -1.049 -0.722 24.578 1.00 50.62 126 SER A N 1
ATOM 938 C CA . SER A 1 126 ? -0.763 -1.369 25.857 1.00 50.62 126 SER A CA 1
ATOM 939 C C . SER A 1 126 ? -1.517 -0.801 27.071 1.00 50.62 126 SER A C 1
ATOM 941 O O . SER A 1 126 ? -1.601 -1.486 28.087 1.00 50.62 126 SER A O 1
ATOM 943 N N . LYS A 1 127 ? -2.090 0.414 27.008 1.00 50.66 127 LYS A N 1
ATOM 944 C CA . LYS A 1 127 ? -2.976 0.942 28.073 1.00 50.66 127 LYS A CA 1
ATOM 945 C C . LYS A 1 127 ? -4.470 0.844 27.745 1.00 50.66 127 LYS A C 1
ATOM 947 O O . LYS A 1 127 ? -5.290 1.150 28.614 1.00 50.66 127 LYS A O 1
ATOM 952 N N . VAL A 1 128 ? -4.827 0.426 26.528 1.00 56.66 128 VAL A N 1
ATOM 953 C CA . VAL A 1 128 ? -6.212 0.449 26.031 1.00 56.66 128 VAL A CA 1
ATOM 954 C C . VAL A 1 128 ? -6.975 -0.840 26.359 1.00 56.66 128 VAL A C 1
ATOM 956 O O . VAL A 1 128 ? -8.164 -0.784 26.659 1.00 56.66 128 VAL A O 1
ATOM 959 N N . SER A 1 129 ? -6.292 -1.992 26.401 1.00 52.72 129 SER A N 1
ATOM 960 C CA . SER A 1 129 ? -6.943 -3.285 26.673 1.00 52.72 129 SER A CA 1
ATOM 961 C C . SER A 1 129 ? -7.000 -3.656 28.158 1.00 52.72 129 SER A C 1
ATOM 963 O O . SER A 1 129 ? -7.909 -4.371 28.570 1.00 52.72 129 SER A O 1
ATOM 965 N N . THR A 1 130 ? -6.075 -3.170 28.989 1.00 53.03 130 THR A N 1
ATOM 966 C CA . THR A 1 130 ? -6.026 -3.523 30.422 1.00 53.03 130 THR A CA 1
ATOM 967 C C . THR A 1 130 ? -7.003 -2.725 31.288 1.00 53.03 130 THR A C 1
ATOM 969 O O . THR A 1 130 ? -7.309 -3.156 32.393 1.00 53.03 130 THR A O 1
ATOM 972 N N . ASN A 1 131 ? -7.562 -1.615 30.789 1.00 52.31 131 ASN A N 1
ATOM 973 C CA . ASN A 1 131 ? -8.419 -0.731 31.592 1.00 52.31 131 ASN A CA 1
ATOM 974 C C . ASN A 1 131 ? -9.916 -0.762 31.230 1.00 52.31 131 ASN A C 1
ATOM 976 O O . ASN A 1 131 ? -10.712 -0.188 31.968 1.00 52.31 131 ASN A O 1
ATOM 980 N N . CYS A 1 132 ? -10.323 -1.424 30.138 1.00 52.59 132 CYS A N 1
ATOM 981 C CA . CYS A 1 132 ? -11.737 -1.472 29.723 1.00 52.59 132 CYS A CA 1
ATOM 982 C C . CYS A 1 132 ? -12.424 -2.827 29.986 1.00 52.59 132 CYS A C 1
ATOM 984 O O . CYS A 1 132 ? -13.649 -2.872 30.019 1.00 52.59 132 CYS A O 1
ATOM 986 N N . ALA A 1 133 ? -11.675 -3.906 30.258 1.00 49.00 133 ALA A N 1
ATOM 987 C CA . ALA A 1 133 ? -12.239 -5.192 30.697 1.00 49.00 133 ALA A CA 1
ATOM 988 C C . ALA A 1 133 ? -12.495 -5.268 32.222 1.00 49.00 133 ALA A C 1
ATOM 990 O O . ALA A 1 133 ? -13.037 -6.257 32.705 1.00 49.00 133 ALA A O 1
ATOM 991 N N . GLY A 1 134 ? -12.110 -4.235 32.986 1.00 47.84 134 GLY A N 1
ATOM 992 C CA . GLY A 1 134 ? -12.074 -4.291 34.451 1.00 47.84 134 GLY A CA 1
ATOM 993 C C . GLY A 1 134 ? -12.438 -3.007 35.197 1.00 47.84 134 GLY A C 1
ATOM 994 O O . GLY A 1 134 ? -12.083 -2.904 36.367 1.00 47.84 134 GLY A O 1
ATOM 995 N N . TYR A 1 135 ? -13.130 -2.032 34.590 1.00 42.66 135 TYR A N 1
ATOM 996 C CA . TYR A 1 135 ? -13.700 -0.925 35.371 1.00 42.66 135 TYR A CA 1
ATOM 997 C C . TYR A 1 135 ? -15.180 -1.203 35.665 1.00 42.66 135 TYR A C 1
ATOM 999 O O . TYR A 1 135 ? -16.025 -0.994 34.789 1.00 42.66 135 TYR A O 1
ATOM 1007 N N . PRO A 1 136 ? -15.530 -1.699 36.869 1.00 44.50 136 PRO A N 1
ATOM 1008 C CA . PRO A 1 136 ? -16.921 -1.780 37.272 1.00 44.50 136 PRO A CA 1
ATOM 1009 C C . PRO A 1 136 ? -17.515 -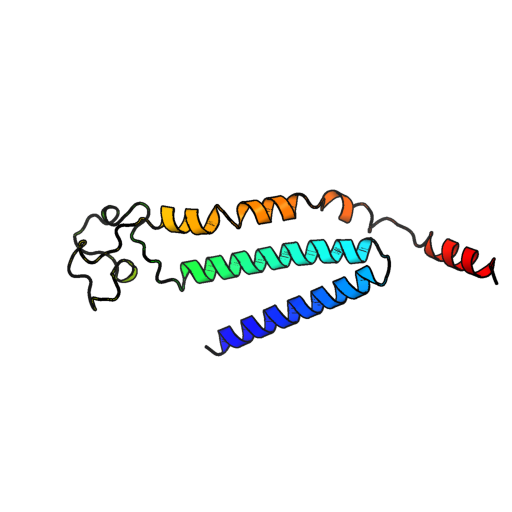0.371 37.241 1.00 44.50 136 PRO A C 1
ATOM 1011 O O . PRO A 1 136 ? -16.820 0.625 37.441 1.00 44.50 136 PRO A O 1
ATOM 1014 N N . ASN A 1 137 ? -18.818 -0.312 36.990 1.00 52.91 137 ASN A N 1
ATOM 1015 C CA . ASN A 1 137 ? -19.690 0.857 36.860 1.00 52.91 137 ASN A CA 1
ATOM 1016 C C . ASN A 1 137 ? -19.787 1.698 38.166 1.00 52.91 137 ASN A C 1
ATOM 1018 O O . ASN A 1 137 ? -20.867 2.014 38.657 1.00 52.91 137 ASN A O 1
ATOM 1022 N N . HIS A 1 138 ? -18.649 2.001 38.798 1.00 52.66 138 HIS A N 1
ATOM 1023 C CA . HIS A 1 138 ? -18.545 2.442 40.186 1.00 52.66 138 HIS A CA 1
ATOM 1024 C C . HIS A 1 138 ? -18.298 3.957 40.327 1.00 52.66 138 HIS A C 1
ATOM 1026 O O . HIS A 1 138 ? -18.559 4.528 41.382 1.00 52.66 138 HIS A O 1
ATOM 1032 N N . ASP A 1 139 ? -17.868 4.658 39.275 1.00 58.00 139 ASP A N 1
ATOM 1033 C CA . ASP A 1 139 ? -17.740 6.125 39.334 1.00 58.00 139 ASP A CA 1
ATOM 1034 C C . ASP A 1 139 ? -18.937 6.880 38.737 1.00 58.00 139 ASP A C 1
ATOM 1036 O O . ASP A 1 139 ? -19.193 8.022 39.129 1.00 58.00 139 ASP A O 1
ATOM 1040 N N . LEU A 1 140 ? -19.770 6.226 37.916 1.00 54.22 140 LEU A N 1
ATOM 1041 C CA . LEU A 1 140 ? -21.005 6.826 37.396 1.00 54.22 140 LEU A CA 1
ATOM 1042 C C . LEU A 1 140 ? -22.046 7.031 38.512 1.00 54.22 140 LEU A C 1
ATOM 1044 O O . LEU A 1 140 ? -22.650 8.101 38.606 1.00 54.22 140 LEU A O 1
ATOM 1048 N N . TYR A 1 141 ? -22.194 6.079 39.445 1.00 58.00 141 TYR A N 1
ATOM 1049 C CA . TYR A 1 141 ? -23.080 6.291 40.595 1.00 58.00 141 TYR A CA 1
ATOM 1050 C C . TYR A 1 141 ? -22.533 7.359 41.558 1.00 58.00 141 TYR A C 1
ATOM 1052 O O . TYR A 1 141 ? -23.322 8.099 42.149 1.00 58.00 141 TYR A O 1
ATOM 1060 N N . LYS A 1 142 ? -21.204 7.486 41.727 1.00 61.59 142 LYS A N 1
ATOM 1061 C CA . LYS A 1 142 ? -20.613 8.526 42.592 1.00 61.59 142 LYS A CA 1
ATOM 1062 C C . LYS A 1 142 ? -20.846 9.921 42.029 1.00 61.59 142 LYS A C 1
ATOM 1064 O O . LYS A 1 142 ? -21.109 10.841 42.803 1.00 61.59 142 LYS A O 1
ATOM 1069 N N . TRP A 1 143 ? -20.798 10.078 40.707 1.00 53.41 143 TRP A N 1
ATOM 1070 C CA . TRP A 1 143 ? -21.087 11.349 40.049 1.00 53.41 143 TRP A CA 1
ATOM 1071 C C . TRP A 1 143 ? -22.577 11.718 40.135 1.00 53.41 143 TRP A C 1
ATOM 1073 O O . TRP A 1 143 ? -22.898 12.836 40.539 1.00 53.41 143 TRP A O 1
ATOM 1083 N N . ILE A 1 144 ? -23.496 10.767 39.905 1.00 58.84 144 ILE A N 1
ATOM 1084 C CA . ILE A 1 144 ? -24.947 10.972 40.109 1.00 58.84 144 ILE A CA 1
ATOM 1085 C C . ILE A 1 144 ? -25.253 11.329 41.577 1.00 58.84 144 ILE A C 1
ATOM 1087 O O . ILE A 1 144 ? -26.045 12.234 41.848 1.00 58.84 144 ILE A O 1
ATOM 1091 N N . ARG A 1 145 ? -24.576 10.689 42.542 1.00 59.06 145 ARG A N 1
ATOM 1092 C CA . ARG A 1 145 ? -24.724 10.979 43.981 1.00 59.06 145 ARG A CA 1
ATOM 1093 C C . ARG A 1 145 ? -24.141 12.341 44.378 1.00 59.06 145 ARG A C 1
ATOM 1095 O O . ARG A 1 145 ? -24.710 12.996 45.245 1.00 59.06 145 ARG A O 1
ATOM 1102 N N . LYS A 1 146 ? -23.055 12.799 43.738 1.00 61.28 146 LYS A N 1
ATOM 1103 C CA . LYS A 1 146 ? -22.506 14.158 43.926 1.00 61.28 146 LYS A CA 1
ATOM 1104 C C . LYS A 1 146 ? -23.421 15.232 43.337 1.00 61.28 146 LYS A C 1
ATOM 1106 O O . LYS A 1 146 ? -23.629 16.255 43.979 1.00 61.28 146 LYS A O 1
ATOM 1111 N N . LYS A 1 147 ? -24.026 14.984 42.171 1.00 51.75 147 LYS A N 1
ATOM 1112 C CA . LYS A 1 147 ? -24.958 15.928 41.532 1.00 51.75 147 LYS A CA 1
ATOM 1113 C C . LYS A 1 147 ? -26.264 16.092 42.320 1.00 51.75 147 LYS A C 1
ATOM 1115 O O . LYS A 1 147 ? -26.830 17.177 42.336 1.00 51.75 147 LYS A O 1
ATOM 1120 N N . LYS A 1 148 ? -26.696 15.052 43.045 1.00 56.19 148 LYS A N 1
ATOM 1121 C CA . LYS A 1 148 ? -27.843 15.104 43.973 1.00 56.19 148 LYS A CA 1
ATOM 1122 C C . LYS A 1 148 ? -27.566 15.838 45.295 1.00 56.19 148 LYS A C 1
ATOM 1124 O O . LYS A 1 148 ? -28.490 15.999 46.075 1.00 56.19 148 LYS A O 1
ATOM 1129 N N . ARG A 1 149 ? -26.315 16.230 45.574 1.00 63.19 149 ARG A N 1
ATOM 1130 C CA . ARG A 1 149 ? -25.909 16.926 46.813 1.00 63.19 149 ARG A CA 1
ATOM 1131 C C . ARG A 1 149 ? -25.637 18.430 46.605 1.00 63.19 149 ARG A C 1
ATOM 1133 O O . ARG A 1 149 ? -25.269 19.108 47.553 1.00 63.19 149 ARG A O 1
ATOM 1140 N N . TYR A 1 150 ? -25.792 18.926 45.375 1.00 58.53 150 TYR A N 1
ATOM 1141 C CA . TYR A 1 150 ? -25.663 20.341 44.984 1.00 58.53 150 TYR A CA 1
ATOM 1142 C C . TYR A 1 150 ? -26.973 20.899 44.394 1.00 58.53 150 TYR A C 1
ATOM 1144 O O . TYR A 1 150 ? -26.961 21.873 43.644 1.00 58.53 150 TYR A O 1
ATOM 1152 N N . LYS A 1 151 ? -28.101 20.256 44.707 1.00 51.78 151 LYS A N 1
ATOM 1153 C CA . LYS A 1 151 ? -29.447 20.722 44.390 1.00 51.78 151 LYS A CA 1
ATOM 1154 C C . LYS A 1 151 ? -30.310 20.620 45.635 1.00 51.78 151 LYS A C 1
ATOM 1156 O O . LYS A 1 151 ? -30.095 19.634 46.377 1.00 51.78 151 LYS A O 1
#

Organism: Schistosoma haematobium (NCBI:txid6185)

Radius of gyration: 25.45 Å; chains: 1; bounding box: 50×30×77 Å

Foldseek 3Di:
DVVVVVVVVVLVVVVVVLVVLVVVCVVPVDPLSVLVSLVVVVVSVVVVVVVVVVCVVPPDLPLAAAQAAVVVDVDQAGDPSQADPVDPGDPGSVRGRGHHVNVVVCVVCPPPPVVVVVVSPVPPNVVNPVPPVDDPPPVVVVVVVVVVVVD

InterPro domains:
  IPR008952 Tetraspanin, EC2 domain superfamily [G3DSA:1.10.1450.10] (53-112)
  IPR008952 Tetraspanin, EC2 domain superfamily [SSF48652] (58-112)
  IPR018499 Tetraspanin/Peripherin [PF00335] (4-61)
  IPR018499 Tetraspanin/Peripherin [PTHR19282] (6-118)
  IPR018503 Tetraspanin, conserved site [PS00421] (12-34)